Protein AF-A0A8S2MDC9-F1 (afdb_monomer_lite)

Foldseek 3Di:
DPPPDDPPDDLLVVLVVLLVVLVVVLVVLVVCVVVCCLPPPLVVVVVVCPPLPPPPPPLDPVVLVVLLVVLLVLLVVQLVSLVVVVVVVVVVDDPPVSVVLSVVSNVLSVVSVVLSVVLVVQLVVLVVVCSVPVPPVVSVVSNVVSSVVVSVVSSVSSVVSSVSSVVSSVVVVD

Radius of gyration: 19.75 Å; chains: 1; bounding box: 41×29×60 Å

Secondary structure (DSSP, 8-state):
---SS-TTS-HHHHHHHHHHHHHHHHHHHHHHHHTTHHHHHHHHHHHH---TTSTTSSSS-HHHHHHHHHHHHHHHHHHHHHHHHHHHHHHH---HHHHHHHHHHHHHHHHHHHHHHHHHHHHHHHHHHHHH-TT-HHHHHHHHHHHHHHHHHHHHHHHHHHHHHHHHHHHHH-

InterPro domains:
  IPR003186 Proteasome activator PA28, C-terminal domain [PF02252] (104-173)
  IPR036252 Proteasome activator superfamily [SSF47216] (32-173)

Structure (mmCIF, N/CA/C/O backbone):
data_AF-A0A8S2MDC9-F1
#
_entry.id   AF-A0A8S2MDC9-F1
#
loop_
_atom_site.group_PDB
_atom_site.id
_atom_site.type_symbol
_atom_site.label_atom_id
_atom_site.label_alt_id
_atom_site.label_comp_id
_atom_site.label_asym_id
_atom_site.label_entity_id
_atom_site.label_seq_id
_atom_site.pdbx_PDB_ins_code
_atom_site.Cartn_x
_atom_site.Cartn_y
_atom_site.Cartn_z
_atom_site.occupancy
_atom_site.B_iso_or_equiv
_atom_site.auth_seq_id
_atom_site.auth_comp_id
_atom_site.auth_asym_id
_atom_site.auth_atom_id
_atom_site.pdbx_PDB_model_num
ATOM 1 N N . MET A 1 1 ? -2.612 17.212 1.692 1.00 35.66 1 MET A N 1
ATOM 2 C CA . MET A 1 1 ? -3.305 16.072 2.322 1.00 35.66 1 MET A CA 1
ATOM 3 C C . MET A 1 1 ? -4.603 16.576 2.921 1.00 35.66 1 MET A C 1
ATOM 5 O O . MET A 1 1 ? -4.571 17.255 3.937 1.00 35.66 1 MET A O 1
ATOM 9 N N . THR A 1 2 ? -5.731 16.335 2.261 1.00 35.16 2 THR A N 1
ATOM 10 C CA . THR A 1 2 ? -7.049 16.486 2.884 1.00 35.16 2 THR A CA 1
ATOM 11 C C . THR A 1 2 ? -7.194 15.375 3.919 1.00 35.16 2 THR A C 1
ATOM 13 O O . THR A 1 2 ? -7.079 14.197 3.588 1.00 35.16 2 THR A O 1
ATOM 16 N N . THR A 1 3 ? -7.377 15.735 5.186 1.00 40.34 3 THR A N 1
ATOM 17 C CA . THR A 1 3 ? -7.739 14.792 6.247 1.00 40.34 3 THR A CA 1
ATOM 18 C C . THR A 1 3 ? -9.082 14.168 5.889 1.00 40.34 3 THR A C 1
ATOM 20 O O . THR A 1 3 ? -10.119 14.812 6.008 1.00 40.34 3 THR A O 1
ATOM 23 N N . LEU A 1 4 ? -9.041 12.927 5.395 1.00 53.31 4 LEU A N 1
ATOM 24 C CA . LEU A 1 4 ? -10.201 12.148 4.943 1.00 53.31 4 LEU A CA 1
ATOM 25 C C . LEU A 1 4 ? -11.156 11.758 6.081 1.00 53.31 4 LEU A C 1
ATOM 27 O O . LEU A 1 4 ? -12.231 11.231 5.819 1.00 53.31 4 LEU A O 1
ATOM 31 N N . VAL A 1 5 ? -10.783 12.026 7.333 1.00 53.59 5 VAL A N 1
ATOM 32 C CA . VAL A 1 5 ? -11.599 11.725 8.504 1.00 53.59 5 VAL A CA 1
ATOM 33 C C . VAL A 1 5 ? -11.613 12.929 9.443 1.00 53.59 5 VAL A C 1
ATOM 35 O O . VAL A 1 5 ? -10.558 13.470 9.781 1.00 53.59 5 VAL A O 1
ATOM 38 N N . GLU A 1 6 ? -12.808 13.368 9.840 1.00 58.16 6 GLU A N 1
ATOM 39 C CA . GLU A 1 6 ? -12.980 14.474 10.781 1.00 58.16 6 GLU A CA 1
ATOM 40 C C . GLU A 1 6 ? -12.396 14.118 12.160 1.00 58.16 6 GLU A C 1
ATOM 42 O O . GLU A 1 6 ? -12.620 13.006 12.644 1.00 58.16 6 GLU A O 1
ATOM 47 N N . PRO A 1 7 ? -11.710 15.050 12.845 1.00 51.25 7 PRO A N 1
ATOM 48 C CA . PRO A 1 7 ? -11.003 14.776 14.101 1.00 51.25 7 PRO A CA 1
ATOM 49 C C . PRO A 1 7 ? -11.902 14.321 15.266 1.00 51.25 7 PRO A C 1
ATOM 51 O O . PRO A 1 7 ? -11.386 13.813 16.256 1.00 51.25 7 PRO A O 1
ATOM 54 N N . ASN A 1 8 ? -13.227 14.463 15.148 1.00 60.53 8 ASN A N 1
ATOM 55 C CA . ASN A 1 8 ? -14.198 14.119 16.193 1.00 60.53 8 ASN A CA 1
ATOM 56 C C . ASN A 1 8 ? -14.962 12.809 15.930 1.00 60.53 8 ASN A C 1
ATOM 58 O O . ASN A 1 8 ? -15.874 12.479 16.686 1.00 60.53 8 ASN A O 1
ATOM 62 N N . THR A 1 9 ? -14.632 12.072 14.867 1.00 73.00 9 THR A N 1
ATOM 63 C CA . THR A 1 9 ? -15.270 10.773 14.597 1.00 73.00 9 THR A CA 1
ATOM 64 C C . THR A 1 9 ? -14.836 9.728 15.615 1.00 73.00 9 THR A C 1
ATOM 66 O O . THR A 1 9 ? -13.674 9.672 16.030 1.00 73.00 9 THR A O 1
ATOM 69 N N . SER A 1 10 ? -15.774 8.873 16.021 1.00 81.12 10 SER A N 1
ATOM 70 C CA . SER A 1 10 ? -15.458 7.770 16.924 1.00 81.12 10 SER A CA 1
ATOM 71 C C . SER A 1 10 ? -14.468 6.796 16.270 1.00 81.12 10 SER A C 1
ATOM 73 O O . SER A 1 10 ? -14.413 6.650 15.047 1.00 81.12 10 SER A O 1
ATOM 75 N N . MET A 1 11 ? -13.682 6.082 17.081 1.00 78.56 11 MET A N 1
ATOM 76 C CA . MET A 1 11 ? -12.692 5.123 16.568 1.00 78.56 11 MET A CA 1
ATOM 77 C C . MET A 1 11 ? -13.337 4.011 15.725 1.00 78.56 11 MET A C 1
ATOM 79 O O . MET A 1 11 ? -12.779 3.607 14.706 1.00 78.56 11 MET A O 1
ATOM 83 N N . GLY A 1 12 ? -14.544 3.574 16.106 1.00 74.06 12 GLY A N 1
ATOM 84 C CA . GLY A 1 12 ? -15.339 2.617 15.335 1.00 74.06 12 GLY A CA 1
ATOM 85 C C . GLY A 1 12 ? -15.759 3.160 13.965 1.00 74.06 12 GLY A C 1
ATOM 86 O O . GLY A 1 12 ? -15.627 2.456 12.964 1.00 74.06 12 GLY A O 1
ATOM 87 N N . GLU A 1 13 ? -16.184 4.425 13.884 1.00 76.88 13 GLU A N 1
ATOM 88 C CA . GLU A 1 13 ? -16.508 5.085 12.609 1.00 76.88 13 GLU A CA 1
ATOM 89 C C . GLU A 1 13 ? -15.267 5.269 11.727 1.00 76.88 13 GLU A C 1
ATOM 91 O O . GLU A 1 13 ? -15.334 4.983 10.530 1.00 76.88 13 GLU A O 1
ATOM 96 N N . ARG A 1 14 ? -14.120 5.655 12.313 1.00 73.06 14 ARG A N 1
ATOM 97 C CA . ARG A 1 14 ? -12.819 5.714 11.615 1.00 73.06 14 ARG A CA 1
ATOM 98 C C . ARG A 1 14 ? -12.466 4.370 10.986 1.00 73.06 14 ARG A C 1
ATOM 100 O O . ARG A 1 14 ? -12.142 4.312 9.801 1.00 73.06 14 ARG A O 1
ATOM 107 N N . ILE A 1 15 ? -12.559 3.287 11.757 1.00 74.81 15 ILE A N 1
ATOM 108 C CA . ILE A 1 15 ? -12.249 1.932 11.284 1.00 74.81 15 ILE A CA 1
ATOM 109 C C . ILE A 1 15 ? -13.205 1.506 10.165 1.00 74.81 15 ILE A C 1
ATOM 111 O O . ILE A 1 15 ? -12.754 0.996 9.139 1.00 74.81 15 ILE A O 1
ATOM 115 N N . ASN A 1 16 ? -14.510 1.748 10.320 1.00 72.62 16 ASN A N 1
ATOM 116 C CA . ASN A 1 16 ? -15.504 1.399 9.306 1.00 72.62 16 ASN A CA 1
ATOM 117 C C . ASN A 1 16 ? -15.277 2.169 7.992 1.00 72.62 16 ASN A C 1
ATOM 119 O O . ASN A 1 16 ? -15.285 1.579 6.911 1.00 72.62 16 ASN A O 1
ATOM 123 N N . TYR A 1 17 ? -15.014 3.474 8.075 1.00 80.12 17 TYR A N 1
ATOM 124 C CA . TYR A 1 17 ? -14.707 4.301 6.909 1.00 80.12 17 TYR A CA 1
ATOM 125 C C . TYR A 1 17 ? -13.456 3.807 6.166 1.00 80.12 17 TYR A C 1
ATOM 127 O O . TYR A 1 17 ? -13.507 3.558 4.959 1.00 80.12 17 TYR A O 1
ATOM 135 N N . LEU A 1 18 ? -12.347 3.606 6.887 1.00 73.31 18 LEU A N 1
ATOM 136 C CA . LEU A 1 18 ? -11.078 3.162 6.301 1.00 73.31 18 LEU A CA 1
ATOM 137 C C . LEU A 1 18 ? -11.199 1.763 5.680 1.00 73.31 18 LEU A C 1
ATOM 139 O O . LEU A 1 18 ? -10.700 1.535 4.578 1.00 73.31 18 LEU A O 1
ATOM 143 N N . SER A 1 19 ? -11.925 0.855 6.340 1.00 76.25 19 SER A N 1
ATOM 144 C CA . SER A 1 19 ? -12.225 -0.483 5.822 1.00 76.25 19 SER A CA 1
ATOM 145 C C . SER A 1 19 ? -13.016 -0.429 4.509 1.00 76.25 19 SER A C 1
ATOM 147 O O . SER A 1 19 ? -12.643 -1.084 3.533 1.00 76.25 19 SER A O 1
ATOM 149 N N . ASN A 1 20 ? -14.062 0.403 4.432 1.00 69.56 20 ASN A N 1
ATOM 150 C CA . ASN A 1 20 ? -14.861 0.563 3.214 1.00 69.56 20 ASN A CA 1
ATOM 151 C C . ASN A 1 20 ? -14.055 1.181 2.065 1.00 69.56 20 ASN A C 1
ATOM 153 O O . ASN A 1 20 ? -14.175 0.736 0.923 1.00 69.56 20 ASN A O 1
ATOM 157 N N . HIS A 1 21 ? -13.183 2.149 2.350 1.00 77.38 21 HIS A N 1
ATOM 158 C CA . HIS A 1 21 ? -12.323 2.728 1.318 1.00 77.38 21 HIS A CA 1
ATOM 159 C C . HIS A 1 21 ? -11.293 1.715 0.785 1.00 77.38 21 HIS A C 1
ATOM 161 O O . HIS A 1 21 ? -11.072 1.640 -0.424 1.00 77.38 21 HIS A O 1
ATOM 167 N N . LEU A 1 22 ? -10.726 0.860 1.645 1.00 68.69 22 LEU A N 1
ATOM 168 C CA . LEU A 1 22 ? -9.839 -0.231 1.216 1.00 68.69 22 LEU A CA 1
ATOM 169 C C . LEU A 1 22 ? -10.540 -1.243 0.300 1.00 68.69 22 LEU A C 1
ATOM 171 O O . LEU A 1 22 ? -9.914 -1.771 -0.620 1.00 68.69 22 LEU A O 1
ATOM 175 N N . ILE A 1 23 ? -11.832 -1.508 0.520 1.00 67.19 23 ILE A N 1
ATOM 176 C CA . ILE A 1 23 ? -12.630 -2.366 -0.368 1.00 67.19 23 ILE A CA 1
ATOM 177 C C . ILE A 1 23 ? -12.720 -1.748 -1.763 1.00 67.19 23 ILE A C 1
ATOM 179 O O . ILE A 1 23 ? -12.432 -2.430 -2.747 1.00 67.19 23 ILE A O 1
ATOM 183 N N . VAL A 1 24 ? -13.082 -0.465 -1.847 1.00 68.38 24 VAL A N 1
ATOM 184 C CA . VAL A 1 24 ? -13.207 0.256 -3.123 1.00 68.38 24 VAL A CA 1
ATOM 185 C C . VAL A 1 24 ? -11.867 0.291 -3.860 1.00 68.38 24 VAL A C 1
ATOM 187 O O . VAL A 1 24 ? -11.796 -0.082 -5.029 1.00 68.38 24 VAL A O 1
ATOM 190 N N . LEU A 1 25 ? -10.785 0.645 -3.164 1.00 64.75 25 LEU A N 1
ATOM 191 C CA . LEU A 1 25 ? -9.441 0.684 -3.739 1.00 64.75 25 LEU A CA 1
ATOM 192 C C . LEU A 1 25 ? -8.988 -0.693 -4.253 1.00 64.75 25 LEU A C 1
ATOM 194 O O . LEU A 1 25 ? -8.475 -0.807 -5.364 1.00 64.75 25 LEU A O 1
ATOM 198 N N . SER A 1 26 ? -9.218 -1.759 -3.478 1.00 65.50 26 SER A N 1
ATOM 199 C CA . SER A 1 26 ? -8.867 -3.123 -3.888 1.00 65.50 26 SER A CA 1
ATOM 200 C C . SER A 1 26 ? -9.663 -3.598 -5.107 1.00 65.50 26 SER A C 1
ATOM 202 O O . SER A 1 26 ? -9.137 -4.398 -5.883 1.00 65.50 26 SER A O 1
ATOM 204 N N . LEU A 1 27 ? -10.915 -3.158 -5.266 1.00 63.81 27 LEU A N 1
ATOM 205 C CA . LEU A 1 27 ? -11.727 -3.468 -6.443 1.00 63.81 27 LEU A CA 1
ATOM 206 C C . LEU A 1 27 ? -11.207 -2.725 -7.679 1.00 63.81 27 LEU A C 1
ATOM 208 O O . LEU A 1 27 ? -11.063 -3.348 -8.728 1.00 63.81 27 LEU A O 1
ATOM 212 N N . ASN A 1 28 ? -10.841 -1.448 -7.544 1.00 61.31 28 ASN A N 1
ATOM 213 C CA . ASN A 1 28 ? -10.273 -0.658 -8.642 1.00 61.31 28 ASN A CA 1
ATOM 214 C C . ASN A 1 28 ? -8.956 -1.263 -9.159 1.00 61.31 28 ASN A C 1
ATOM 216 O O . ASN A 1 28 ? -8.816 -1.500 -10.355 1.00 61.31 28 ASN A O 1
ATOM 220 N N . ILE A 1 29 ? -8.044 -1.639 -8.256 1.00 65.19 29 ILE A N 1
ATOM 221 C CA . ILE A 1 29 ? -6.779 -2.314 -8.606 1.00 65.19 29 ILE A CA 1
ATOM 222 C C . ILE A 1 29 ? -7.028 -3.657 -9.306 1.00 65.19 29 ILE A C 1
ATOM 224 O O . ILE A 1 29 ? -6.295 -4.043 -10.215 1.00 65.19 29 ILE A O 1
ATOM 228 N N . HIS A 1 30 ? -8.054 -4.401 -8.881 1.00 66.00 30 HIS A N 1
ATOM 229 C CA . HIS A 1 30 ? -8.403 -5.673 -9.511 1.00 66.00 30 HIS A CA 1
ATOM 230 C C . HIS A 1 30 ? -8.896 -5.491 -10.952 1.00 66.00 30 HIS A C 1
ATOM 232 O O . HIS A 1 30 ? -8.508 -6.267 -11.826 1.00 66.00 30 HIS A O 1
ATOM 238 N N . VAL A 1 31 ? -9.723 -4.471 -11.197 1.00 62.59 31 VAL A N 1
ATOM 239 C CA . VAL A 1 31 ? -10.202 -4.124 -12.541 1.00 62.59 31 VAL A CA 1
ATOM 240 C C . VAL A 1 31 ? -9.029 -3.735 -13.441 1.00 62.59 31 VAL A C 1
ATOM 242 O O . VAL A 1 31 ? -8.887 -4.286 -14.528 1.00 62.59 31 VAL A O 1
ATOM 245 N N . GLU A 1 32 ? -8.137 -2.865 -12.972 1.00 62.56 32 GLU A N 1
ATOM 246 C CA . GLU A 1 32 ? -6.991 -2.413 -13.768 1.00 62.56 32 GLU A CA 1
ATOM 247 C C . GLU A 1 32 ? -5.981 -3.526 -14.098 1.00 62.56 32 GLU A C 1
ATOM 249 O O . GLU A 1 32 ? -5.398 -3.521 -15.185 1.00 62.56 32 GLU A O 1
ATOM 254 N N . LEU A 1 33 ? -5.810 -4.509 -13.204 1.00 59.28 33 LEU A N 1
ATOM 255 C CA . LEU A 1 33 ? -5.021 -5.718 -13.470 1.00 59.28 33 LEU A CA 1
ATOM 256 C C . LEU A 1 33 ? -5.628 -6.580 -14.576 1.00 59.28 33 LEU A C 1
ATOM 258 O O . LEU A 1 33 ? -4.914 -7.015 -15.479 1.00 59.28 33 LEU A O 1
ATOM 262 N N . ASN A 1 34 ? -6.931 -6.855 -14.487 1.00 58.09 34 ASN A N 1
ATOM 263 C CA . ASN A 1 34 ? -7.625 -7.718 -15.445 1.00 58.09 34 ASN A CA 1
ATOM 264 C C . ASN A 1 34 ? -7.713 -7.077 -16.837 1.00 58.09 34 ASN A C 1
ATOM 266 O O . ASN A 1 34 ? -7.676 -7.789 -17.837 1.00 58.09 34 ASN A O 1
ATOM 270 N N . ASP A 1 35 ? -7.782 -5.747 -16.906 1.00 58.44 35 ASP A N 1
ATOM 271 C CA . ASP A 1 35 ? -7.831 -4.994 -18.160 1.00 58.44 35 ASP A CA 1
ATOM 272 C C . ASP A 1 35 ? -6.474 -4.937 -18.897 1.00 58.44 35 ASP A C 1
ATOM 274 O O . ASP A 1 35 ? -6.405 -4.432 -20.018 1.00 58.44 35 ASP A O 1
ATOM 278 N N . GLY A 1 36 ? -5.372 -5.405 -18.294 1.00 49.66 36 GLY A N 1
ATOM 279 C CA . GLY A 1 36 ? -4.049 -5.460 -18.935 1.00 49.66 36 GLY A CA 1
ATOM 280 C C . GLY A 1 36 ? -3.434 -4.097 -19.301 1.00 49.66 36 GLY A C 1
ATOM 281 O O . GLY A 1 36 ? -2.363 -4.050 -19.912 1.00 49.66 36 GLY A O 1
ATOM 282 N N . ARG A 1 37 ? -4.062 -2.979 -18.903 1.00 50.47 37 ARG A N 1
ATOM 283 C CA . ARG A 1 37 ? -3.632 -1.600 -19.222 1.00 50.47 37 ARG A CA 1
ATOM 284 C C . ARG A 1 37 ? -2.240 -1.251 -18.678 1.00 50.47 37 ARG A C 1
ATOM 286 O O . ARG A 1 37 ? -1.610 -0.322 -19.180 1.00 50.47 37 ARG A O 1
ATOM 293 N N . PHE A 1 38 ? -1.733 -2.030 -17.721 1.00 51.28 38 PHE A N 1
ATOM 294 C CA . PHE A 1 38 ? -0.398 -1.883 -17.133 1.00 51.28 38 PHE A CA 1
ATOM 295 C C . PHE A 1 38 ? 0.761 -2.274 -18.057 1.00 51.28 38 PHE A C 1
ATOM 297 O O . PHE A 1 38 ? 1.836 -1.688 -17.968 1.00 51.28 38 PHE A O 1
ATOM 304 N N . SER A 1 39 ? 0.566 -3.258 -18.940 1.00 46.59 39 SER A N 1
ATOM 305 C CA . SER A 1 39 ? 1.678 -3.905 -19.655 1.00 46.59 39 SER A CA 1
ATOM 306 C C . SER A 1 39 ? 2.104 -3.162 -20.927 1.00 46.59 39 SER A C 1
ATOM 308 O O . SER A 1 39 ? 3.291 -3.110 -21.244 1.00 46.59 39 SER A O 1
ATOM 310 N N . LEU A 1 40 ? 1.160 -2.564 -21.659 1.00 36.34 40 LEU A N 1
ATOM 311 C CA . LEU A 1 40 ? 1.413 -2.077 -23.022 1.00 36.34 40 LEU A CA 1
ATOM 312 C C . LEU A 1 40 ? 1.492 -0.555 -23.146 1.00 36.34 40 LEU A C 1
ATOM 314 O O . LEU A 1 40 ? 2.152 -0.062 -24.059 1.00 36.34 40 LEU A O 1
ATOM 318 N N . THR A 1 41 ? 0.855 0.197 -22.251 1.00 41.25 41 THR A N 1
ATOM 319 C CA . THR A 1 41 ? 0.815 1.666 -22.338 1.00 41.25 41 THR A CA 1
ATOM 320 C C . THR A 1 41 ? 2.157 2.272 -21.912 1.00 41.25 41 THR A 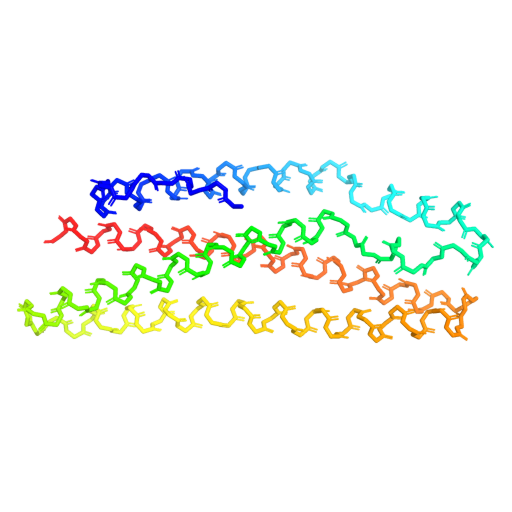C 1
ATOM 322 O O . THR A 1 41 ? 2.751 3.017 -22.684 1.00 41.25 41 THR A O 1
ATOM 325 N N . ASN A 1 42 ? 2.726 1.814 -20.787 1.00 45.00 42 ASN A N 1
ATOM 326 C CA . ASN A 1 42 ? 4.042 2.256 -20.303 1.00 45.00 42 ASN A CA 1
ATOM 327 C C . ASN A 1 42 ? 5.194 1.843 -21.233 1.00 45.00 42 ASN A C 1
ATOM 329 O O . ASN A 1 42 ? 6.067 2.649 -21.532 1.00 45.00 42 ASN A O 1
ATOM 333 N N . LEU A 1 43 ? 5.192 0.616 -21.761 1.00 36.84 43 LEU A N 1
ATOM 334 C CA . LEU A 1 43 ? 6.245 0.157 -22.679 1.00 36.84 43 LEU A CA 1
ATOM 335 C C . LEU A 1 43 ? 6.212 0.895 -24.027 1.00 36.84 43 LEU A C 1
ATOM 337 O O . LEU A 1 43 ? 7.266 1.157 -24.603 1.00 36.84 43 LEU A O 1
ATOM 341 N N . ASN A 1 44 ? 5.024 1.262 -24.523 1.00 37.59 44 ASN A N 1
ATOM 342 C CA . ASN A 1 44 ? 4.881 2.015 -25.771 1.00 37.59 44 ASN A CA 1
ATOM 343 C C . ASN A 1 44 ? 5.131 3.519 -25.607 1.00 37.59 44 ASN A C 1
ATOM 345 O O . ASN A 1 44 ? 5.627 4.139 -26.544 1.00 37.59 44 ASN A O 1
ATOM 349 N N . GLU A 1 45 ? 4.812 4.116 -24.458 1.00 45.12 45 GLU A N 1
ATOM 350 C CA . GLU A 1 45 ? 5.155 5.515 -24.172 1.00 45.12 45 GLU A CA 1
ATOM 351 C C . GLU A 1 45 ? 6.652 5.675 -23.922 1.00 45.12 45 GLU A C 1
ATOM 353 O O . GLU A 1 45 ? 7.283 6.536 -24.531 1.00 45.12 45 GLU A O 1
ATOM 358 N N . ILE A 1 46 ? 7.265 4.766 -23.161 1.00 42.53 46 ILE A N 1
ATOM 359 C CA . ILE A 1 46 ? 8.711 4.792 -22.943 1.00 42.53 46 ILE A CA 1
ATOM 360 C C . ILE A 1 46 ? 9.486 4.492 -24.245 1.00 42.53 46 ILE A C 1
ATOM 362 O O . ILE A 1 46 ? 10.488 5.148 -24.524 1.00 42.53 46 ILE A O 1
ATOM 366 N N . ARG A 1 47 ? 8.990 3.597 -25.119 1.00 41.09 47 ARG A N 1
ATOM 367 C CA . ARG A 1 47 ? 9.572 3.379 -26.464 1.00 41.09 47 ARG A CA 1
ATOM 368 C C . ARG A 1 47 ? 9.437 4.575 -27.413 1.00 41.09 47 ARG A C 1
ATOM 370 O O . ARG A 1 47 ? 10.223 4.668 -28.352 1.00 41.09 47 ARG A O 1
ATOM 377 N N . LYS A 1 48 ? 8.466 5.474 -27.211 1.00 45.59 48 LYS A N 1
ATOM 378 C CA . LYS A 1 48 ? 8.287 6.681 -28.045 1.00 45.59 48 LYS A CA 1
ATOM 379 C C . LYS A 1 48 ? 9.277 7.800 -27.707 1.00 45.59 48 LYS A C 1
ATOM 381 O O . LYS A 1 48 ? 9.471 8.688 -28.532 1.00 45.59 48 LYS A O 1
ATOM 386 N N . HIS A 1 49 ? 9.915 7.760 -26.537 1.00 46.22 49 HIS A N 1
ATOM 387 C CA . HIS A 1 49 ? 10.837 8.794 -26.062 1.00 46.22 49 HIS A CA 1
ATOM 388 C C . HIS A 1 49 ? 12.312 8.413 -26.277 1.00 46.22 49 HIS A C 1
ATOM 390 O O . HIS A 1 49 ? 13.115 8.424 -25.349 1.00 46.22 49 HIS A O 1
ATOM 396 N N . SER A 1 50 ? 12.686 8.119 -27.527 1.00 41.47 50 SER A N 1
ATOM 397 C CA . SER A 1 50 ? 14.078 7.882 -27.950 1.00 41.47 50 SER A CA 1
ATOM 398 C C . SER A 1 50 ? 15.000 9.113 -27.854 1.00 41.47 50 SER A C 1
ATOM 400 O O . SER A 1 50 ? 16.188 8.997 -28.146 1.00 41.47 50 SER A O 1
ATOM 402 N N . ASP A 1 51 ? 14.493 10.272 -27.422 1.00 40.56 51 ASP A N 1
ATOM 403 C CA . ASP A 1 51 ? 15.299 11.454 -27.106 1.00 40.56 51 ASP A CA 1
ATOM 404 C C . ASP A 1 51 ? 15.660 11.476 -25.613 1.00 40.56 51 ASP A C 1
ATOM 406 O O . ASP A 1 51 ? 14.928 11.964 -24.752 1.00 40.56 51 ASP A O 1
ATOM 410 N N . LEU A 1 52 ? 16.846 10.941 -25.321 1.00 44.50 52 LEU A N 1
ATOM 411 C CA . LEU A 1 52 ? 17.467 10.773 -23.999 1.00 44.50 52 LEU A CA 1
ATOM 412 C C . LEU A 1 52 ? 17.729 12.076 -23.202 1.00 44.50 52 LEU A C 1
ATOM 414 O O . LEU A 1 52 ? 18.308 12.011 -22.121 1.00 44.50 52 LEU A O 1
ATOM 418 N N . SER A 1 53 ? 17.330 13.259 -23.682 1.00 41.09 53 SER A N 1
ATOM 419 C CA . SER A 1 53 ? 17.702 14.553 -23.077 1.00 41.09 53 SER A CA 1
ATOM 420 C C . SER A 1 53 ? 16.650 15.193 -22.157 1.00 41.09 53 SER A C 1
ATOM 422 O O . SER A 1 53 ? 16.964 16.177 -21.490 1.00 41.09 53 SER A O 1
ATOM 424 N N . LEU A 1 54 ? 15.433 14.643 -22.053 1.00 42.34 54 LEU A N 1
ATOM 425 C CA . LEU A 1 54 ? 14.331 15.206 -21.240 1.00 42.34 54 LEU A CA 1
ATOM 426 C C . LEU A 1 54 ? 13.930 14.343 -20.026 1.00 42.34 54 LEU A C 1
ATOM 428 O O . LEU A 1 54 ? 12.908 14.584 -19.388 1.00 42.34 54 LEU A O 1
ATOM 432 N N . VAL A 1 55 ? 14.731 13.332 -19.688 1.00 43.34 55 VAL A N 1
ATOM 433 C CA . VAL A 1 55 ? 14.281 12.169 -18.910 1.00 43.34 55 VAL A CA 1
ATOM 434 C C . VAL A 1 55 ? 14.800 12.189 -17.464 1.00 43.34 55 VAL A C 1
ATOM 436 O O . VAL A 1 55 ? 15.491 11.281 -17.020 1.00 43.34 55 VAL A O 1
ATOM 439 N N . SER A 1 56 ? 14.519 13.254 -16.708 1.00 42.16 56 SER A N 1
ATOM 440 C CA . SER A 1 56 ? 14.806 13.285 -15.258 1.00 42.16 56 SER A CA 1
ATOM 441 C C . SER A 1 56 ? 13.552 13.179 -14.385 1.00 42.16 56 SER A C 1
ATOM 443 O O . SER A 1 56 ? 13.645 12.705 -13.256 1.00 42.16 56 SER A O 1
ATOM 445 N N . SER A 1 57 ? 12.375 13.537 -14.910 1.00 42.78 57 SER A N 1
ATOM 446 C CA . SER A 1 57 ? 11.080 13.458 -14.212 1.00 42.78 57 SER A CA 1
ATOM 447 C C . SER A 1 57 ? 10.140 12.356 -14.724 1.00 42.78 57 SER A C 1
ATOM 449 O O . SER A 1 57 ? 9.133 12.083 -14.083 1.00 42.78 57 SER A O 1
ATOM 451 N N . SER A 1 58 ? 10.451 11.702 -15.848 1.00 48.28 58 SER A N 1
ATOM 452 C CA . SER A 1 58 ? 9.546 10.784 -16.567 1.00 48.28 58 SER A CA 1
ATOM 453 C C . SER A 1 58 ? 9.837 9.291 -16.380 1.00 48.28 58 SER A C 1
ATOM 455 O O . SER A 1 58 ? 9.213 8.458 -17.031 1.00 48.28 58 SER A O 1
ATOM 457 N N . PHE A 1 59 ? 10.762 8.923 -15.488 1.00 54.97 59 PHE A N 1
ATOM 458 C CA . PHE A 1 59 ? 11.040 7.511 -15.198 1.00 54.97 59 PHE A CA 1
ATOM 459 C C . PHE A 1 59 ? 10.263 6.953 -14.011 1.00 54.97 59 PHE A C 1
ATOM 461 O O . PHE A 1 59 ? 10.377 5.757 -13.742 1.00 54.97 59 PHE A O 1
ATOM 468 N N . SER A 1 60 ? 9.504 7.768 -13.278 1.00 59.38 60 SER A N 1
ATOM 469 C CA . SER A 1 60 ? 8.635 7.269 -12.213 1.00 59.38 60 SER A CA 1
ATOM 470 C C . SER A 1 60 ? 7.335 6.743 -12.827 1.00 59.38 60 SER A C 1
ATOM 472 O O . SER A 1 60 ? 6.773 7.333 -13.750 1.00 59.38 60 SER A O 1
ATOM 474 N N . ASN A 1 61 ? 6.894 5.572 -12.375 1.00 69.00 61 ASN A N 1
ATOM 475 C CA . ASN A 1 61 ? 5.608 5.035 -12.788 1.00 69.00 61 ASN A CA 1
ATOM 476 C C . ASN A 1 61 ? 4.559 5.710 -11.901 1.00 69.00 61 ASN A C 1
ATOM 478 O O . ASN A 1 61 ? 4.311 5.237 -10.796 1.00 69.00 61 ASN A O 1
ATOM 482 N N . LEU A 1 62 ? 4.010 6.838 -12.375 1.00 67.00 62 LEU A N 1
ATOM 483 C CA . LEU A 1 62 ? 3.113 7.719 -11.609 1.00 67.00 62 LEU A CA 1
ATOM 484 C C . LEU A 1 62 ? 2.005 6.950 -10.893 1.00 67.00 62 LEU A C 1
ATOM 486 O O . LEU A 1 62 ? 1.704 7.223 -9.737 1.00 67.00 62 LEU A O 1
ATOM 490 N N . PHE A 1 63 ? 1.453 5.934 -11.551 1.00 66.62 63 PHE A N 1
ATOM 491 C CA . PHE A 1 63 ? 0.451 5.089 -10.932 1.00 66.62 63 PHE A CA 1
ATOM 492 C C . PHE A 1 63 ? 1.003 4.292 -9.746 1.00 66.62 63 PHE A C 1
ATOM 494 O O . PHE A 1 63 ? 0.367 4.213 -8.698 1.00 66.62 63 PHE A O 1
ATOM 501 N N . ILE A 1 64 ? 2.167 3.653 -9.902 1.00 76.50 64 ILE A N 1
ATOM 502 C CA . ILE A 1 64 ? 2.769 2.893 -8.804 1.00 76.50 64 ILE A CA 1
ATOM 503 C C . ILE A 1 64 ? 3.106 3.835 -7.651 1.00 76.50 64 ILE A C 1
ATOM 505 O O . ILE A 1 64 ? 2.883 3.470 -6.503 1.00 76.50 64 ILE A O 1
ATOM 509 N N . ASP A 1 65 ? 3.567 5.050 -7.936 1.00 72.44 65 ASP A N 1
ATOM 510 C CA . ASP A 1 65 ? 3.838 6.052 -6.905 1.00 72.44 65 ASP A CA 1
ATOM 511 C C . ASP A 1 65 ? 2.555 6.471 -6.160 1.00 72.44 65 ASP A C 1
ATOM 513 O O . ASP A 1 65 ? 2.560 6.575 -4.930 1.00 72.44 65 ASP A O 1
ATOM 517 N N . GLU A 1 66 ? 1.432 6.646 -6.865 1.00 72.12 66 GLU A N 1
ATOM 518 C CA . GLU A 1 66 ? 0.116 6.901 -6.259 1.00 72.12 66 GLU A CA 1
ATOM 519 C C . GLU A 1 66 ? -0.373 5.710 -5.419 1.00 72.12 66 GLU A C 1
ATOM 521 O O . GLU A 1 66 ? -0.826 5.887 -4.283 1.00 72.12 66 GLU A O 1
ATOM 526 N N . LEU A 1 67 ? -0.235 4.488 -5.940 1.00 76.31 67 LEU A N 1
ATOM 527 C CA . LEU A 1 67 ? -0.599 3.257 -5.241 1.00 76.31 67 LEU A CA 1
ATOM 528 C C . LEU A 1 67 ? 0.220 3.085 -3.959 1.00 76.31 67 LEU A C 1
ATOM 530 O O . LEU A 1 67 ? -0.337 2.790 -2.901 1.00 76.31 67 LEU A O 1
ATOM 534 N N . LEU A 1 68 ? 1.531 3.293 -4.047 1.00 80.88 68 LEU A N 1
ATOM 535 C CA . LEU A 1 68 ? 2.453 3.242 -2.921 1.00 80.88 68 LEU A CA 1
ATOM 53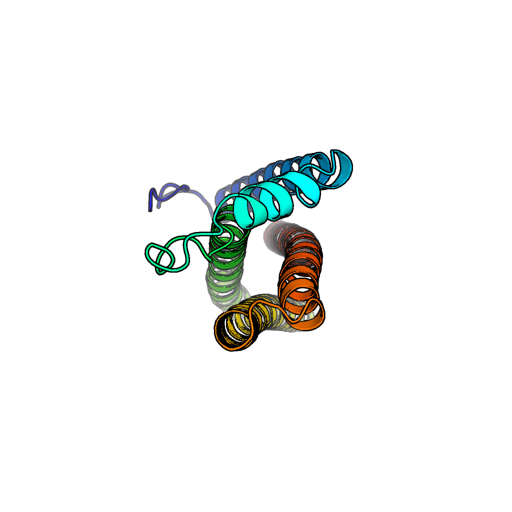6 C C . LEU A 1 68 ? 2.087 4.295 -1.878 1.00 80.88 68 LEU A C 1
ATOM 538 O O . LEU A 1 68 ? 1.877 3.938 -0.723 1.00 80.88 68 LEU A O 1
ATOM 542 N N . SER A 1 69 ? 1.884 5.548 -2.285 1.00 75.94 69 SER A N 1
ATOM 543 C CA . SER A 1 69 ? 1.451 6.626 -1.384 1.00 75.94 69 SER A CA 1
ATOM 544 C C . SER A 1 69 ? 0.153 6.274 -0.646 1.00 75.94 69 SER A C 1
ATOM 546 O O . SER A 1 69 ? -0.011 6.569 0.540 1.00 75.94 69 SER A O 1
ATOM 548 N N . CYS A 1 70 ? -0.777 5.601 -1.329 1.00 75.69 70 CYS A N 1
ATOM 549 C CA . CYS A 1 70 ? -2.015 5.133 -0.723 1.00 75.69 70 CYS A CA 1
ATOM 550 C C . CYS A 1 70 ? -1.772 4.006 0.296 1.00 75.69 70 CYS A C 1
ATOM 552 O O . CYS A 1 70 ? -2.281 4.062 1.417 1.00 75.69 70 CYS A O 1
ATOM 554 N N . VAL A 1 71 ? -0.967 2.999 -0.056 1.00 81.75 71 VAL A N 1
ATOM 555 C CA . VAL A 1 71 ? -0.600 1.898 0.851 1.00 81.75 71 VAL A CA 1
ATOM 556 C C . VAL A 1 71 ? 0.135 2.421 2.088 1.00 81.75 71 VAL A C 1
ATOM 558 O O . VAL A 1 71 ? -0.193 2.007 3.200 1.00 81.75 71 VAL A O 1
ATOM 561 N N . GLU A 1 72 ? 1.073 3.352 1.921 1.00 83.69 72 GLU A N 1
ATOM 562 C CA . GLU A 1 72 ? 1.804 4.009 3.010 1.00 83.69 72 GLU A CA 1
ATOM 563 C C . GLU A 1 72 ? 0.855 4.733 3.962 1.00 83.69 72 GLU A C 1
ATOM 565 O O . GLU A 1 72 ? 0.908 4.509 5.175 1.00 83.69 72 GLU A O 1
ATOM 570 N N . TYR A 1 73 ? -0.080 5.520 3.422 1.00 84.31 73 TYR A N 1
ATOM 571 C CA . TYR A 1 73 ? -1.111 6.177 4.221 1.00 84.31 73 TYR A CA 1
ATOM 572 C C . TYR A 1 73 ? -1.881 5.177 5.097 1.00 84.31 73 TYR A C 1
ATOM 574 O O . TYR A 1 73 ? -2.034 5.393 6.302 1.00 84.31 73 TYR A O 1
ATOM 582 N N . TYR A 1 74 ? -2.318 4.048 4.532 1.00 79.81 74 TYR A N 1
ATOM 583 C CA . TYR A 1 74 ? -3.033 3.025 5.296 1.00 79.81 74 TYR A CA 1
ATOM 584 C C . TYR A 1 74 ? -2.167 2.299 6.320 1.00 79.81 74 TYR A C 1
ATOM 586 O O . TYR A 1 74 ? -2.660 1.986 7.403 1.00 79.81 74 TYR A O 1
ATOM 594 N N . CYS A 1 75 ? -0.894 2.050 6.013 1.00 85.62 75 CYS A N 1
ATOM 595 C CA . CYS A 1 75 ? 0.042 1.483 6.979 1.00 85.62 75 CYS A CA 1
ATOM 596 C C . CYS A 1 75 ? 0.181 2.405 8.194 1.00 85.62 75 CYS A C 1
ATOM 598 O O . CYS A 1 75 ? 0.084 1.933 9.325 1.00 85.62 75 CYS A O 1
ATOM 600 N N . HIS A 1 76 ? 0.306 3.716 7.971 1.00 85.69 76 HIS A N 1
ATOM 601 C CA . HIS A 1 76 ? 0.338 4.698 9.053 1.00 85.69 76 HIS A CA 1
ATOM 602 C C . HIS A 1 76 ? -0.966 4.746 9.852 1.00 85.69 76 HIS A C 1
ATOM 604 O O . HIS A 1 76 ? -0.911 4.785 11.078 1.00 85.69 76 HIS A O 1
ATOM 610 N N . GLN A 1 77 ? -2.130 4.688 9.192 1.00 82.94 77 GLN A N 1
ATOM 611 C CA . GLN A 1 77 ? -3.418 4.642 9.895 1.00 82.94 77 GLN A CA 1
ATOM 612 C C . GLN A 1 77 ? -3.562 3.384 10.761 1.00 82.94 77 GLN A C 1
ATOM 614 O O . GLN A 1 77 ? -4.035 3.474 11.891 1.00 82.94 77 GLN A O 1
ATOM 619 N N . VAL A 1 78 ? -3.128 2.220 10.267 1.00 81.88 78 VAL A N 1
ATOM 620 C CA . VAL A 1 78 ? -3.113 0.985 11.062 1.00 81.88 78 VAL A CA 1
ATOM 621 C C . VAL A 1 78 ? -2.190 1.132 12.265 1.00 81.88 78 VAL A C 1
ATOM 623 O O . VAL A 1 78 ? -2.608 0.785 13.363 1.00 81.88 78 VAL A O 1
ATOM 626 N N . THR A 1 79 ? -0.983 1.677 12.107 1.00 84.75 79 THR A N 1
ATOM 627 C CA . THR A 1 79 ? -0.063 1.887 13.237 1.00 84.75 79 THR A CA 1
ATOM 628 C C . THR A 1 79 ? -0.654 2.843 14.280 1.00 84.75 79 THR A C 1
ATOM 630 O O . THR A 1 79 ? -0.719 2.489 15.452 1.00 84.75 79 THR A O 1
ATOM 633 N N . GLU A 1 80 ? -1.188 3.997 13.864 1.00 85.12 80 GLU A N 1
ATOM 634 C CA . GLU A 1 80 ? -1.801 4.990 14.765 1.00 85.12 80 GLU A CA 1
ATOM 635 C C . GLU A 1 80 ? -2.980 4.402 15.564 1.00 85.12 80 GLU A C 1
ATOM 637 O O . GLU A 1 80 ? -3.103 4.602 16.778 1.00 85.12 80 GLU A O 1
ATOM 642 N N . LEU A 1 81 ? -3.851 3.647 14.889 1.00 81.75 81 LEU A N 1
ATOM 643 C CA . LEU A 1 81 ? -4.985 2.982 15.528 1.00 81.75 81 LEU A CA 1
ATOM 644 C C . LEU A 1 81 ? -4.533 1.836 16.430 1.00 81.75 81 LEU A C 1
ATOM 646 O O . LEU A 1 81 ? -5.112 1.647 17.498 1.00 81.75 81 LEU A O 1
ATOM 650 N N . THR A 1 82 ? -3.488 1.106 16.031 1.00 84.31 82 THR A N 1
ATOM 651 C CA . THR A 1 82 ? -2.903 0.035 16.841 1.00 84.31 82 THR A CA 1
ATOM 652 C C . THR A 1 82 ? -2.370 0.593 18.154 1.00 84.31 82 THR A C 1
ATOM 654 O O . THR A 1 82 ? -2.712 0.074 19.213 1.00 84.31 82 THR A O 1
ATOM 657 N N . ASP A 1 83 ? -1.607 1.684 18.102 1.00 83.94 83 ASP A N 1
ATOM 658 C CA . ASP A 1 83 ? -1.050 2.343 19.285 1.00 83.94 83 ASP A CA 1
ATOM 659 C C . ASP A 1 83 ? -2.159 2.871 20.204 1.00 83.94 83 ASP A C 1
ATOM 661 O O . ASP A 1 83 ? -2.128 2.673 21.423 1.00 83.94 83 ASP A O 1
ATOM 665 N N . SER A 1 84 ? -3.193 3.479 19.616 1.00 82.69 84 SER A N 1
ATOM 666 C CA . SER A 1 84 ? -4.353 3.988 20.354 1.00 82.69 84 SER A CA 1
ATOM 667 C C . SER A 1 84 ? -5.119 2.866 21.062 1.00 82.69 84 SER A C 1
ATOM 669 O O . SER A 1 84 ? -5.435 2.968 22.248 1.00 82.69 84 SER A O 1
ATOM 671 N N . LEU A 1 85 ? -5.376 1.759 20.362 1.00 78.81 85 LEU A N 1
ATOM 672 C CA . LEU A 1 85 ? -6.012 0.568 20.925 1.00 78.81 85 LEU A CA 1
ATOM 673 C C . LEU A 1 85 ? -5.136 -0.096 21.987 1.00 78.81 85 LEU A C 1
ATOM 675 O O . LEU A 1 85 ? -5.649 -0.537 23.011 1.00 78.81 85 LEU A O 1
ATOM 679 N N . HIS A 1 86 ? -3.817 -0.129 21.793 1.00 80.75 86 HIS A N 1
ATOM 680 C CA . HIS A 1 86 ? -2.888 -0.681 22.770 1.00 80.75 86 HIS A CA 1
ATOM 681 C C . HIS A 1 86 ? -2.957 0.090 24.100 1.00 80.75 86 HIS A C 1
ATOM 683 O O . HIS A 1 86 ? -2.905 -0.528 25.170 1.00 80.75 86 HIS A O 1
ATOM 689 N N . LEU A 1 87 ? -3.103 1.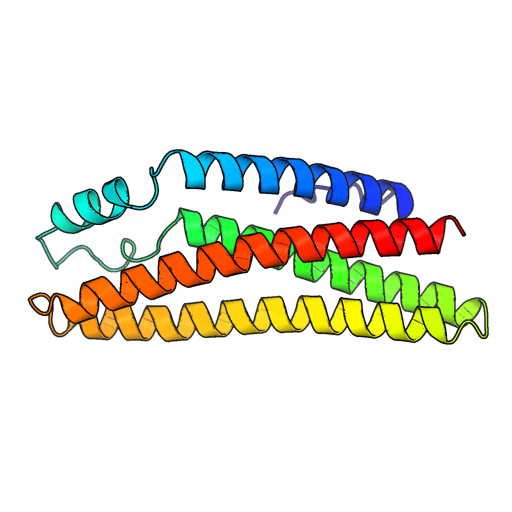418 24.061 1.00 77.50 87 LEU A N 1
ATOM 690 C CA . LEU A 1 87 ? -3.291 2.247 25.258 1.00 77.50 87 LEU A CA 1
ATOM 691 C C . LEU A 1 87 ? -4.613 1.936 25.977 1.00 77.50 87 LEU A C 1
ATOM 693 O O . LEU A 1 87 ? -4.629 1.837 27.205 1.00 77.50 87 LEU A O 1
ATOM 697 N N . VAL A 1 88 ? -5.700 1.730 25.227 1.00 73.31 88 VAL A N 1
ATOM 698 C CA . VAL A 1 88 ? -7.021 1.378 25.779 1.00 73.31 88 VAL A CA 1
ATOM 699 C C . VAL A 1 88 ? -7.026 -0.041 26.359 1.00 73.31 88 VAL A C 1
ATOM 701 O O . VAL A 1 88 ? -7.484 -0.255 27.471 1.00 73.31 88 VAL A O 1
ATOM 704 N N . ILE A 1 89 ? -6.460 -1.025 25.664 1.00 73.25 89 ILE A N 1
ATOM 705 C CA . ILE A 1 89 ? -6.449 -2.422 26.127 1.00 73.25 89 ILE A CA 1
ATOM 706 C C . ILE A 1 89 ? -5.538 -2.589 27.350 1.00 73.25 89 ILE A C 1
ATOM 708 O O . ILE A 1 89 ? -5.888 -3.308 28.287 1.00 73.25 89 ILE A O 1
ATOM 712 N N . ARG A 1 90 ? -4.392 -1.888 27.401 1.00 69.81 90 ARG A N 1
ATOM 713 C CA . ARG A 1 90 ? -3.521 -1.886 28.592 1.00 69.81 90 ARG A C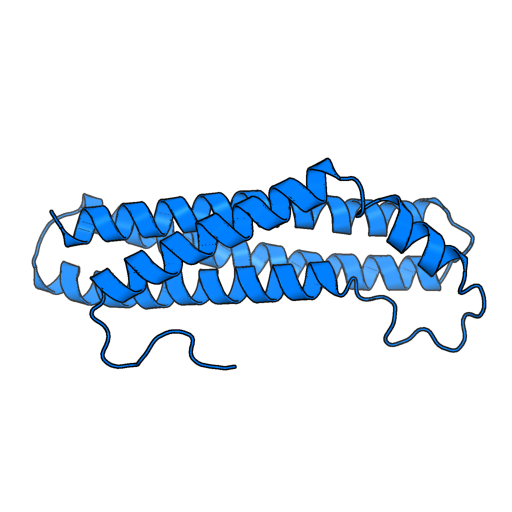A 1
ATOM 714 C C . ARG A 1 90 ? -4.237 -1.380 29.841 1.00 69.81 90 ARG A C 1
ATOM 716 O O . ARG A 1 90 ? -3.923 -1.859 30.928 1.00 69.81 90 ARG A O 1
ATOM 723 N N . SER A 1 91 ? -5.174 -0.441 29.704 1.00 67.50 91 SER A N 1
ATOM 724 C CA . SER A 1 91 ? -5.934 0.080 30.842 1.00 67.50 91 SER A CA 1
ATOM 725 C C . SER A 1 91 ? -7.080 -0.842 31.285 1.00 6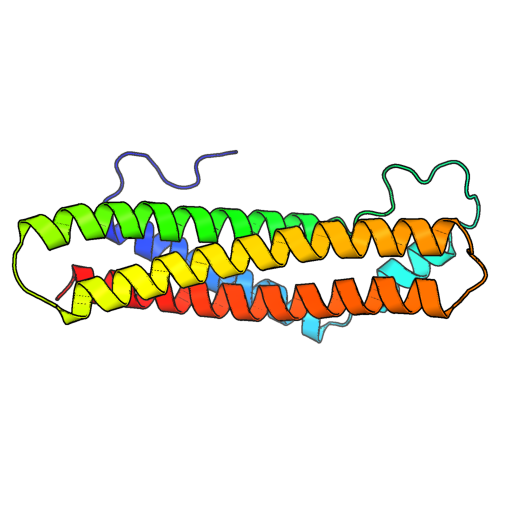7.50 91 SER A C 1
ATOM 727 O O . SER A 1 91 ? -7.540 -0.712 32.416 1.00 67.50 91 SER A O 1
ATOM 729 N N . LEU A 1 92 ? -7.481 -1.814 30.453 1.00 63.53 92 LEU A N 1
ATOM 730 C CA . LEU A 1 92 ? -8.590 -2.743 30.718 1.00 63.53 92 LEU A CA 1
ATOM 731 C C . LEU A 1 92 ? -8.179 -4.103 31.336 1.00 63.53 92 LEU A C 1
ATOM 733 O O . LEU A 1 92 ? -9.056 -4.844 31.763 1.00 63.53 92 LEU A O 1
ATOM 737 N N . LEU A 1 93 ? -6.874 -4.384 31.485 1.00 53.94 93 LEU A N 1
ATOM 738 C CA . LEU A 1 93 ? -6.255 -5.592 32.085 1.00 53.94 93 LEU A CA 1
ATOM 739 C C . LEU A 1 93 ? -6.459 -6.956 31.358 1.00 53.94 93 LEU A C 1
ATOM 741 O O . LEU A 1 93 ? -7.543 -7.354 30.957 1.00 53.94 93 LEU A O 1
ATOM 745 N N . SER A 1 94 ? -5.332 -7.686 31.276 1.00 54.97 94 SER A N 1
ATOM 746 C CA . SER A 1 94 ? -5.108 -9.150 31.168 1.00 54.97 94 SER A CA 1
ATOM 747 C C . SER A 1 94 ? -5.598 -9.994 29.978 1.00 54.97 94 SER A C 1
ATOM 749 O O . SER A 1 94 ? -5.509 -11.221 30.058 1.00 54.97 94 SER A O 1
ATOM 751 N N . ILE A 1 95 ? -5.985 -9.427 28.833 1.00 58.34 95 ILE A N 1
ATOM 752 C CA . ILE A 1 95 ? -6.212 -10.255 27.630 1.00 58.34 95 ILE A CA 1
ATOM 753 C C . ILE A 1 95 ? -4.900 -10.407 26.841 1.00 58.34 95 ILE A C 1
ATOM 755 O O . ILE A 1 95 ? -4.585 -9.618 25.951 1.00 58.34 95 ILE A O 1
ATOM 759 N N . THR A 1 96 ? -4.117 -11.441 27.162 1.00 61.84 96 THR A N 1
ATOM 760 C CA . THR A 1 96 ? -2.813 -11.739 26.529 1.00 61.84 96 THR A CA 1
ATOM 761 C C . THR A 1 96 ? -2.895 -11.899 25.009 1.00 61.84 96 THR A C 1
ATOM 763 O O . THR A 1 96 ? -1.991 -11.469 24.297 1.00 61.84 96 THR A O 1
ATOM 766 N N . ASN A 1 97 ? -4.001 -12.447 24.498 1.00 67.00 97 ASN A N 1
ATOM 767 C CA . ASN A 1 97 ? -4.188 -12.670 23.062 1.00 67.00 97 ASN A CA 1
ATOM 768 C C . ASN A 1 97 ? -4.372 -11.366 22.271 1.00 67.00 97 ASN A C 1
ATOM 770 O O . ASN A 1 97 ? -3.988 -11.310 21.107 1.00 67.00 97 ASN A O 1
ATOM 774 N N . LEU A 1 98 ? -4.923 -10.312 22.885 1.00 70.62 98 LEU A N 1
ATOM 775 C CA . LEU A 1 98 ? -5.107 -9.028 22.206 1.00 70.62 98 LEU A CA 1
ATOM 776 C C . LEU A 1 98 ? -3.767 -8.337 21.968 1.00 70.62 98 LEU A C 1
ATOM 778 O O . LEU A 1 98 ? -3.525 -7.878 20.861 1.00 70.62 98 LEU A O 1
ATOM 782 N N . SER A 1 99 ? -2.875 -8.330 22.964 1.00 72.75 99 SER A N 1
ATOM 783 C CA . SER A 1 99 ? -1.540 -7.726 22.832 1.00 72.75 99 SER A CA 1
ATOM 784 C C . SER A 1 99 ? -0.760 -8.322 21.660 1.00 72.75 99 SER A C 1
ATOM 786 O O . SER A 1 99 ? -0.203 -7.579 20.862 1.00 72.75 99 SER A O 1
ATOM 788 N N . GLN A 1 100 ? -0.781 -9.651 21.514 1.00 79.06 100 GLN A N 1
ATOM 789 C CA . GLN A 1 100 ? -0.097 -10.328 20.415 1.00 79.06 100 GLN A CA 1
ATOM 790 C C . GLN A 1 100 ? -0.682 -9.947 19.048 1.00 79.06 100 GLN A C 1
ATOM 792 O O . GLN A 1 100 ? 0.072 -9.699 18.112 1.00 79.06 100 GLN A O 1
ATOM 797 N N . ILE A 1 101 ? -2.013 -9.859 18.938 1.00 77.19 101 ILE A N 1
ATOM 798 C CA . ILE A 1 101 ? -2.663 -9.422 17.698 1.00 77.19 101 ILE A CA 1
ATOM 799 C C . ILE A 1 101 ? -2.227 -7.992 17.357 1.00 77.19 101 ILE A C 1
ATOM 801 O O . ILE A 1 101 ? -1.859 -7.738 16.217 1.00 77.19 101 ILE A O 1
ATOM 805 N N . MET A 1 102 ? -2.201 -7.071 18.324 1.00 77.69 102 MET A N 1
ATOM 806 C CA . MET A 1 102 ? -1.754 -5.690 18.088 1.00 77.69 102 MET A CA 1
ATOM 807 C C . MET A 1 102 ? -0.280 -5.612 17.651 1.00 77.69 102 MET A C 1
ATOM 809 O O . MET A 1 102 ? 0.048 -4.860 16.732 1.00 77.69 102 MET A O 1
ATOM 813 N N . ASP A 1 103 ? 0.599 -6.418 18.248 1.00 82.62 103 ASP A N 1
ATOM 814 C CA . ASP A 1 103 ? 2.010 -6.489 17.853 1.00 82.62 103 ASP A CA 1
ATOM 815 C C . ASP A 1 103 ? 2.172 -7.027 16.420 1.00 82.62 103 ASP A C 1
ATOM 817 O O . ASP A 1 103 ? 2.947 -6.482 15.628 1.00 82.62 103 ASP A O 1
ATOM 821 N N . ASP A 1 104 ? 1.398 -8.053 16.051 1.00 83.12 104 ASP A N 1
ATOM 822 C CA . ASP A 1 104 ? 1.382 -8.606 14.694 1.00 83.12 104 ASP A CA 1
ATOM 823 C C . ASP A 1 104 ? 0.858 -7.587 13.665 1.00 83.12 104 ASP A C 1
ATOM 825 O O . ASP A 1 104 ? 1.377 -7.517 12.545 1.00 83.12 104 ASP A O 1
ATOM 829 N N . LEU A 1 105 ? -0.127 -6.762 14.044 1.00 80.94 105 LEU A N 1
ATOM 830 C CA . LEU A 1 105 ? -0.660 -5.666 13.227 1.00 80.94 105 LEU A CA 1
ATOM 831 C C . LEU A 1 105 ? 0.400 -4.587 12.961 1.00 80.94 105 LEU A C 1
ATOM 833 O O . LEU A 1 105 ? 0.639 -4.236 11.802 1.00 80.94 105 LEU A O 1
ATOM 837 N N . SER A 1 106 ? 1.072 -4.114 14.015 1.00 83.94 106 SER A N 1
ATOM 838 C CA . SER A 1 106 ? 2.136 -3.102 13.925 1.00 83.94 106 SER A CA 1
ATOM 839 C C . SER A 1 106 ? 3.340 -3.603 13.125 1.00 83.94 106 SER A C 1
ATOM 841 O O . SER A 1 106 ? 3.850 -2.938 12.222 1.00 83.94 106 SER A O 1
ATOM 843 N N . ARG A 1 107 ? 3.774 -4.842 13.381 1.00 88.12 107 ARG A N 1
ATOM 844 C CA . ARG A 1 107 ? 4.863 -5.464 12.620 1.00 88.12 107 ARG A CA 1
ATOM 845 C C . ARG A 1 107 ? 4.484 -5.652 11.151 1.00 88.12 107 ARG A C 1
ATOM 847 O O . ARG A 1 107 ? 5.328 -5.482 10.271 1.00 88.12 107 ARG A O 1
ATOM 854 N N . GLY A 1 108 ? 3.229 -6.006 10.880 1.00 84.19 108 GLY A N 1
ATOM 855 C CA . GLY A 1 108 ? 2.692 -6.146 9.533 1.00 84.19 108 GLY A CA 1
ATOM 856 C C . GLY A 1 108 ? 2.750 -4.842 8.738 1.00 84.19 108 GLY A C 1
ATOM 857 O O . GLY A 1 108 ? 3.236 -4.857 7.605 1.00 84.19 108 GLY A O 1
ATOM 858 N N . SER A 1 109 ? 2.311 -3.721 9.321 1.00 85.25 109 SER A N 1
ATOM 859 C CA . SER A 1 109 ? 2.378 -2.404 8.669 1.00 85.25 109 SER A CA 1
ATOM 860 C C . SER A 1 109 ? 3.825 -1.948 8.457 1.00 85.25 109 SER A C 1
ATOM 862 O O . SER A 1 109 ? 4.161 -1.488 7.365 1.00 85.25 109 SER A O 1
ATOM 864 N N . GLN A 1 110 ? 4.712 -2.167 9.433 1.00 88.44 110 GLN A N 1
ATOM 865 C CA . GLN A 1 110 ? 6.128 -1.815 9.303 1.00 88.44 110 GLN A CA 1
ATOM 866 C C . GLN A 1 110 ? 6.821 -2.584 8.171 1.00 88.44 110 GLN A C 1
ATOM 868 O O . GLN A 1 110 ? 7.509 -1.985 7.346 1.00 88.44 110 GLN A O 1
ATOM 873 N N . LEU A 1 111 ? 6.583 -3.896 8.068 1.00 88.50 111 LEU A N 1
ATOM 874 C CA . LEU A 1 111 ? 7.112 -4.706 6.967 1.00 88.50 111 LEU A CA 1
ATOM 875 C C . LEU A 1 111 ? 6.625 -4.211 5.598 1.00 88.50 111 LEU A C 1
ATOM 877 O O . LEU A 1 111 ? 7.359 -4.320 4.616 1.00 88.50 111 LEU A O 1
ATOM 881 N N . CYS A 1 112 ? 5.406 -3.670 5.515 1.00 85.81 112 CYS A N 1
ATOM 882 C CA . CYS A 1 112 ? 4.905 -3.083 4.275 1.00 85.81 112 CYS A CA 1
ATOM 883 C C . CYS A 1 112 ? 5.715 -1.841 3.889 1.00 85.81 112 CYS A C 1
ATOM 885 O O . CYS A 1 112 ? 6.206 -1.770 2.763 1.00 85.81 112 CYS A O 1
ATOM 887 N N . LEU A 1 113 ? 5.937 -0.923 4.833 1.00 88.44 113 LEU A N 1
ATOM 888 C CA . LEU A 1 113 ? 6.746 0.281 4.617 1.00 88.44 113 LEU A CA 1
ATOM 889 C C . LEU A 1 113 ? 8.190 -0.056 4.215 1.00 88.44 113 LEU A C 1
ATOM 891 O O . LEU A 1 113 ? 8.759 0.579 3.326 1.00 88.44 113 LEU A O 1
ATOM 895 N N . ASP A 1 114 ? 8.783 -1.082 4.826 1.00 90.25 114 ASP A N 1
ATOM 896 C CA . ASP A 1 114 ? 10.147 -1.507 4.506 1.00 90.25 114 ASP A CA 1
ATOM 897 C C . ASP A 1 114 ? 10.250 -2.059 3.076 1.00 90.25 114 ASP A C 1
ATOM 899 O O . ASP A 1 114 ? 11.177 -1.721 2.340 1.00 90.25 114 ASP A O 1
ATOM 903 N N . VAL A 1 115 ? 9.262 -2.844 2.634 1.00 89.25 115 VAL A N 1
ATOM 904 C CA . VAL A 1 115 ? 9.189 -3.336 1.249 1.00 89.25 115 VAL A CA 1
ATOM 905 C C . VAL A 1 115 ? 9.084 -2.186 0.244 1.00 89.25 115 VAL A C 1
ATOM 907 O O . VAL A 1 115 ? 9.708 -2.257 -0.815 1.00 89.25 115 VAL A O 1
ATOM 910 N N . MET A 1 116 ? 8.335 -1.129 0.564 1.00 87.81 116 MET A N 1
ATOM 911 C CA . MET A 1 116 ? 8.222 0.051 -0.299 1.00 87.81 116 MET A CA 1
ATOM 912 C C . MET A 1 116 ? 9.562 0.787 -0.437 1.00 87.81 116 MET A C 1
ATOM 914 O O . MET A 1 116 ? 9.971 1.135 -1.545 1.00 87.81 116 MET A O 1
ATOM 918 N N . LYS A 1 117 ? 10.295 0.965 0.671 1.00 88.88 117 LYS A N 1
ATOM 919 C CA . LYS A 1 117 ? 11.637 1.578 0.664 1.00 88.88 117 LYS A CA 1
ATOM 920 C C . LYS A 1 117 ? 12.638 0.775 -0.165 1.00 88.88 117 LYS A C 1
ATOM 922 O O . LYS A 1 117 ? 13.413 1.358 -0.927 1.00 88.88 117 LYS A O 1
ATOM 927 N N . ILE A 1 118 ? 12.611 -0.552 -0.024 1.00 91.38 118 ILE A N 1
ATOM 928 C CA . ILE A 1 118 ? 13.444 -1.460 -0.821 1.00 91.38 118 ILE A CA 1
ATOM 929 C C . ILE A 1 118 ? 13.113 -1.289 -2.305 1.00 91.38 118 ILE A C 1
ATOM 931 O O . ILE A 1 118 ? 14.017 -1.038 -3.093 1.00 91.38 118 ILE A O 1
ATOM 935 N N . TYR A 1 119 ? 11.829 -1.302 -2.676 1.00 91.44 119 TYR A N 1
ATOM 936 C CA . TYR A 1 119 ? 11.412 -1.093 -4.063 1.00 91.44 119 TYR A CA 1
ATOM 937 C C . TYR A 1 119 ? 11.932 0.223 -4.653 1.00 91.44 119 TYR A C 1
ATOM 939 O O . TYR A 1 119 ? 12.504 0.209 -5.741 1.00 91.44 119 TYR A O 1
ATOM 947 N N . HIS A 1 120 ? 11.784 1.352 -3.951 1.00 87.19 120 HIS A N 1
ATOM 948 C CA . HIS A 1 120 ? 12.280 2.635 -4.461 1.00 87.19 120 HIS A CA 1
ATOM 949 C C . HIS A 1 120 ? 13.797 2.617 -4.683 1.00 87.19 120 HIS A C 1
ATOM 951 O O . HIS A 1 120 ? 14.280 3.150 -5.683 1.00 87.19 120 HIS A O 1
ATOM 957 N N . THR A 1 121 ? 14.536 1.975 -3.776 1.00 89.06 121 THR A N 1
ATOM 958 C CA . THR A 1 121 ? 15.995 1.835 -3.870 1.00 89.06 121 THR A CA 1
ATOM 959 C C . THR A 1 121 ? 16.386 0.967 -5.067 1.00 89.06 121 THR A C 1
ATOM 961 O O . THR A 1 121 ? 17.153 1.410 -5.925 1.00 89.06 121 THR A O 1
ATOM 964 N N . ASP A 1 122 ? 15.812 -0.232 -5.165 1.00 89.56 122 ASP A N 1
ATOM 965 C CA . ASP A 1 122 ? 16.107 -1.208 -6.217 1.00 89.56 122 ASP A CA 1
ATOM 966 C C . ASP A 1 122 ? 15.733 -0.660 -7.597 1.00 89.56 122 ASP A C 1
ATOM 968 O O . ASP A 1 122 ? 16.495 -0.772 -8.558 1.00 89.56 122 ASP A O 1
ATOM 972 N N . ARG A 1 123 ? 14.582 0.012 -7.695 1.00 86.50 123 ARG A N 1
ATOM 973 C CA . ARG A 1 123 ? 14.118 0.617 -8.941 1.00 86.50 123 ARG A CA 1
ATOM 974 C C . ARG A 1 123 ? 14.993 1.781 -9.378 1.00 86.50 123 ARG A C 1
ATOM 976 O O . ARG A 1 123 ? 15.287 1.896 -10.564 1.00 86.50 123 ARG A O 1
ATOM 983 N N . MET A 1 124 ? 15.432 2.635 -8.452 1.00 86.62 124 MET A N 1
ATOM 984 C CA . MET A 1 124 ? 16.355 3.726 -8.778 1.00 86.62 124 MET A CA 1
ATOM 985 C C . MET A 1 124 ? 17.659 3.178 -9.369 1.00 86.62 124 MET A C 1
ATOM 987 O O . MET A 1 124 ? 18.125 3.679 -10.393 1.00 86.62 124 MET A O 1
ATOM 991 N N . GLN A 1 125 ? 18.211 2.117 -8.777 1.00 87.44 125 GLN A N 1
ATOM 992 C CA . GLN A 1 125 ? 19.409 1.448 -9.290 1.00 87.44 125 GLN A CA 1
ATOM 993 C C . GLN A 1 125 ? 19.164 0.797 -10.661 1.00 87.44 125 GLN A C 1
ATOM 995 O O . GLN A 1 125 ? 19.983 0.943 -11.570 1.00 87.44 125 GLN A O 1
ATOM 1000 N N . ALA A 1 126 ? 18.019 0.133 -10.841 1.00 84.94 126 ALA A N 1
ATOM 1001 C CA . ALA A 1 126 ? 17.634 -0.488 -12.106 1.00 84.94 126 ALA A CA 1
ATOM 1002 C C . ALA A 1 126 ? 17.509 0.542 -13.242 1.00 84.94 126 ALA A C 1
ATOM 1004 O O . ALA A 1 126 ? 18.060 0.343 -14.325 1.00 84.94 126 ALA A O 1
ATOM 1005 N N . VAL A 1 127 ? 16.862 1.682 -12.979 1.00 81.25 127 VAL A N 1
ATOM 1006 C CA . VAL A 1 127 ? 16.730 2.786 -13.943 1.00 81.25 127 VAL A CA 1
ATOM 1007 C C . VAL A 1 127 ? 18.093 3.396 -14.276 1.00 81.25 127 VAL A C 1
ATOM 1009 O O . VAL A 1 127 ? 18.373 3.651 -15.445 1.00 81.25 127 VAL A O 1
ATOM 1012 N N . GLN A 1 128 ? 18.975 3.589 -13.290 1.00 83.56 128 GLN A N 1
ATOM 1013 C CA . GLN A 1 128 ? 20.340 4.071 -13.542 1.00 83.56 128 GLN A CA 1
ATOM 1014 C C . GLN A 1 128 ? 21.131 3.107 -14.437 1.00 83.56 128 GLN A C 1
ATOM 1016 O O . GLN A 1 128 ? 21.799 3.541 -15.378 1.00 83.56 128 GLN A O 1
ATOM 1021 N N . SER A 1 129 ? 21.025 1.798 -14.188 1.00 81.19 129 SER A N 1
ATOM 1022 C CA . SER A 1 129 ? 21.664 0.774 -15.019 1.00 81.19 129 SER A CA 1
ATOM 1023 C C . SER A 1 129 ? 21.123 0.788 -16.451 1.00 81.19 129 SER A C 1
ATOM 1025 O O . SER A 1 129 ? 21.906 0.820 -17.402 1.00 81.19 129 SER A O 1
ATOM 1027 N N . MET A 1 130 ? 19.803 0.868 -16.611 1.00 83.38 130 MET A N 1
ATOM 1028 C CA . MET A 1 130 ? 19.132 0.993 -17.906 1.00 83.38 130 MET A CA 1
ATOM 1029 C C . MET A 1 130 ? 19.593 2.239 -18.676 1.00 83.38 130 MET A C 1
ATOM 1031 O O . MET A 1 130 ? 19.947 2.144 -19.848 1.00 83.38 130 MET A O 1
ATOM 1035 N N . LEU A 1 131 ? 19.675 3.393 -18.009 1.00 78.06 131 LEU A N 1
ATOM 1036 C CA . LEU A 1 131 ? 20.162 4.644 -18.598 1.00 78.06 131 LEU A CA 1
ATOM 1037 C C . LEU A 1 131 ? 21.626 4.570 -19.038 1.00 78.06 131 LEU A C 1
ATOM 1039 O O . LEU A 1 131 ? 21.992 5.120 -20.074 1.00 78.06 131 LEU A O 1
ATOM 1043 N N . SER A 1 132 ? 22.463 3.869 -18.272 1.00 80.81 132 SER A N 1
ATOM 1044 C CA . SER A 1 132 ? 23.876 3.662 -18.608 1.00 80.81 132 SER A CA 1
ATOM 1045 C C . SER A 1 132 ? 24.091 2.705 -19.789 1.00 80.81 132 SER A C 1
ATOM 1047 O O . SER A 1 132 ? 25.182 2.646 -20.352 1.00 80.81 132 SER A O 1
ATOM 1049 N N . SER A 1 133 ? 23.077 1.917 -20.159 1.00 79.31 133 SER A N 1
ATOM 1050 C CA . SER A 1 133 ? 23.157 0.881 -21.194 1.00 79.31 133 SER A CA 1
ATOM 1051 C C . SER A 1 133 ? 21.802 0.701 -21.899 1.00 79.31 133 SER A C 1
ATOM 1053 O O . SER A 1 133 ? 21.191 -0.361 -21.799 1.00 79.31 133 SER A O 1
ATOM 1055 N N . PRO A 1 134 ? 21.322 1.703 -22.658 1.00 70.62 134 PRO A N 1
ATOM 1056 C CA . PRO A 1 134 ? 19.941 1.748 -23.154 1.00 70.62 134 PRO A CA 1
ATOM 1057 C C . PRO A 1 134 ? 19.597 0.652 -24.173 1.00 70.62 134 PRO A C 1
ATOM 1059 O O . PRO A 1 134 ? 18.425 0.341 -24.363 1.00 70.62 134 PRO A O 1
ATOM 1062 N N . TYR A 1 135 ? 20.600 0.039 -24.808 1.00 75.56 135 TYR A N 1
ATOM 1063 C CA . TYR A 1 135 ? 20.422 -1.055 -25.772 1.00 75.56 135 TYR A CA 1
ATOM 1064 C C . TYR A 1 135 ? 20.349 -2.446 -25.121 1.00 75.56 135 TYR A C 1
ATOM 1066 O O . TYR A 1 135 ? 20.177 -3.444 -25.816 1.00 75.56 135 TYR A O 1
ATOM 1074 N N . ARG A 1 136 ? 20.503 -2.531 -23.794 1.00 76.06 136 ARG A N 1
ATOM 1075 C CA . ARG A 1 136 ? 20.404 -3.782 -23.040 1.00 76.06 136 ARG A CA 1
ATOM 1076 C C . ARG A 1 136 ? 18.953 -4.064 -22.667 1.00 76.06 136 ARG A C 1
ATOM 1078 O O . ARG A 1 136 ? 18.438 -3.517 -21.696 1.00 76.06 136 ARG A O 1
ATOM 1085 N N . GLU A 1 137 ? 18.298 -4.929 -23.438 1.00 75.25 137 GLU A N 1
ATOM 1086 C CA . GLU A 1 137 ? 16.905 -5.342 -23.201 1.00 75.25 137 GLU A CA 1
ATOM 1087 C C . GLU A 1 137 ? 16.686 -5.935 -21.798 1.00 75.25 137 GLU A C 1
ATOM 1089 O O . GLU A 1 137 ? 15.614 -5.773 -21.218 1.00 75.25 137 GLU A O 1
ATOM 1094 N N . ASP A 1 138 ? 17.709 -6.559 -21.209 1.00 78.88 138 ASP A N 1
ATOM 1095 C CA . ASP A 1 138 ? 17.648 -7.128 -19.864 1.00 78.88 138 ASP A CA 1
ATOM 1096 C C . ASP A 1 138 ? 17.498 -6.064 -18.763 1.00 78.88 138 ASP A C 1
ATOM 1098 O O . ASP A 1 138 ? 16.789 -6.295 -17.784 1.00 78.88 138 ASP A O 1
ATOM 1102 N N . ALA A 1 139 ? 18.083 -4.874 -18.941 1.00 74.00 139 ALA A N 1
ATOM 1103 C CA . ALA A 1 139 ? 17.930 -3.771 -17.990 1.00 74.00 139 ALA A CA 1
ATOM 1104 C C . ALA A 1 139 ? 16.503 -3.192 -18.012 1.00 74.00 139 ALA A C 1
ATOM 1106 O O . ALA A 1 139 ? 15.938 -2.878 -16.966 1.00 74.00 139 ALA A O 1
ATOM 1107 N N . TRP A 1 140 ? 15.894 -3.121 -19.199 1.00 77.62 140 TRP A N 1
ATOM 1108 C CA . TRP A 1 140 ? 14.493 -2.733 -19.377 1.00 77.62 140 TRP A CA 1
ATOM 1109 C C . TRP A 1 140 ? 13.532 -3.744 -18.749 1.00 77.62 140 TRP A C 1
ATOM 1111 O O . TRP A 1 140 ? 12.613 -3.366 -18.021 1.00 77.62 140 TRP A O 1
ATOM 1121 N N . TYR A 1 141 ? 13.765 -5.033 -19.007 1.00 79.62 141 TYR A N 1
ATOM 1122 C CA . TYR A 1 141 ? 12.960 -6.114 -18.446 1.00 79.62 141 TYR A CA 1
ATOM 1123 C C . TYR A 1 141 ? 13.024 -6.135 -16.915 1.00 79.62 141 TYR A C 1
ATOM 1125 O O . TYR A 1 141 ? 12.009 -6.331 -16.254 1.00 79.62 141 TYR A O 1
ATOM 1133 N N . PHE A 1 142 ? 14.196 -5.863 -16.338 1.00 83.00 142 PHE A N 1
ATOM 1134 C CA . PHE A 1 142 ? 14.365 -5.828 -14.889 1.00 83.00 142 PHE A CA 1
ATOM 1135 C C . PHE A 1 142 ? 13.548 -4.714 -14.212 1.00 83.00 142 PHE A C 1
ATOM 1137 O O . PHE A 1 142 ? 12.903 -4.968 -13.197 1.00 83.00 142 PHE A O 1
ATOM 1144 N N . VAL A 1 143 ? 13.502 -3.505 -14.789 1.00 80.75 143 VAL A N 1
ATOM 1145 C CA . VAL A 1 143 ? 12.637 -2.417 -14.284 1.00 80.75 143 VAL A CA 1
ATOM 1146 C C . VAL A 1 143 ? 11.162 -2.827 -14.337 1.00 80.75 143 VAL A C 1
ATOM 1148 O O . VAL A 1 143 ? 10.429 -2.627 -13.370 1.00 80.75 143 VAL A O 1
ATOM 1151 N N . TYR A 1 144 ? 10.735 -3.449 -15.437 1.00 81.81 144 TYR A N 1
ATOM 1152 C CA . TYR A 1 144 ? 9.367 -3.949 -15.582 1.00 81.81 144 TYR A CA 1
ATOM 1153 C C . TYR A 1 144 ? 9.015 -5.027 -14.542 1.00 81.81 144 TYR A C 1
ATOM 1155 O O . TYR A 1 144 ? 7.941 -4.984 -13.941 1.00 81.81 144 TYR A O 1
ATOM 1163 N N . GLU A 1 145 ? 9.915 -5.979 -14.293 1.00 83.88 145 GLU A N 1
ATOM 1164 C CA . GLU A 1 145 ? 9.725 -7.022 -13.278 1.00 83.88 145 GLU A CA 1
ATOM 1165 C C . GLU A 1 145 ? 9.605 -6.443 -11.864 1.00 83.88 145 GLU A C 1
ATOM 1167 O O . GLU A 1 145 ? 8.760 -6.893 -11.084 1.00 83.88 145 GLU A O 1
ATOM 1172 N N . LEU A 1 146 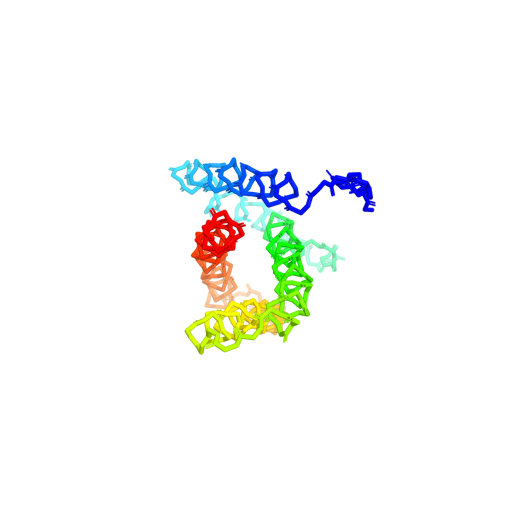? 10.395 -5.415 -11.532 1.00 86.25 146 LEU A N 1
ATOM 1173 C CA . LEU A 1 146 ? 10.280 -4.705 -10.255 1.00 86.25 146 LEU A CA 1
ATOM 1174 C C . LEU A 1 146 ? 8.908 -4.034 -10.106 1.00 86.25 146 LEU A C 1
ATOM 1176 O O . LEU A 1 146 ? 8.259 -4.213 -9.071 1.00 86.25 146 LEU A O 1
ATOM 1180 N N . ASP A 1 147 ? 8.446 -3.328 -11.142 1.00 83.38 147 ASP A N 1
ATOM 1181 C CA . ASP A 1 147 ? 7.136 -2.664 -11.187 1.00 83.38 147 ASP A CA 1
ATOM 1182 C C . ASP A 1 147 ? 5.981 -3.680 -11.044 1.00 83.38 147 ASP A C 1
ATOM 1184 O O . ASP A 1 147 ? 5.066 -3.504 -10.236 1.00 83.38 147 ASP A O 1
ATOM 1188 N N . SER A 1 148 ? 6.044 -4.803 -11.763 1.00 79.69 148 SER A N 1
ATOM 1189 C CA . SER A 1 148 ? 5.045 -5.880 -11.684 1.00 79.69 148 SER A CA 1
ATOM 1190 C C . SER A 1 148 ? 5.025 -6.562 -10.306 1.00 79.69 148 SER A C 1
ATOM 1192 O O . SER A 1 148 ? 3.967 -6.841 -9.719 1.00 79.69 148 SER A O 1
ATOM 1194 N N . THR A 1 149 ? 6.212 -6.785 -9.740 1.00 84.69 149 THR A N 1
ATOM 1195 C CA . THR A 1 149 ? 6.378 -7.395 -8.420 1.00 84.69 149 THR A CA 1
ATOM 1196 C C . THR A 1 149 ? 5.825 -6.495 -7.322 1.00 84.69 149 THR A C 1
ATOM 1198 O O . THR A 1 149 ? 5.077 -6.974 -6.463 1.00 84.69 149 THR A O 1
ATOM 1201 N N . ILE A 1 150 ? 6.163 -5.198 -7.319 1.00 87.00 150 ILE A N 1
ATOM 1202 C CA . ILE A 1 150 ? 5.664 -4.282 -6.286 1.00 87.00 150 ILE A CA 1
ATOM 1203 C C . ILE A 1 150 ? 4.154 -4.121 -6.377 1.00 87.00 150 ILE A C 1
ATOM 1205 O O . ILE A 1 150 ? 3.487 -4.076 -5.346 1.00 87.00 150 ILE A O 1
ATOM 1209 N N . PHE A 1 151 ? 3.598 -4.132 -7.585 1.00 81.38 151 PHE A N 1
ATOM 1210 C CA . PHE A 1 151 ? 2.162 -4.049 -7.794 1.00 81.38 151 PHE A CA 1
ATOM 1211 C C . PHE A 1 151 ? 1.441 -5.238 -7.143 1.00 81.38 151 PHE A C 1
ATOM 1213 O O . PHE A 1 151 ? 0.502 -5.076 -6.355 1.00 81.38 151 PHE A O 1
ATOM 1220 N N . SER A 1 152 ? 1.933 -6.453 -7.402 1.00 79.00 152 SER A N 1
ATOM 1221 C CA . SER A 1 152 ? 1.414 -7.680 -6.789 1.00 79.00 152 SER A CA 1
ATOM 1222 C C . SER A 1 152 ? 1.531 -7.649 -5.262 1.00 79.00 152 SER A C 1
ATOM 1224 O O . SER A 1 152 ? 0.601 -8.047 -4.553 1.00 79.00 152 SER A O 1
ATOM 1226 N N . LYS A 1 153 ? 2.645 -7.120 -4.739 1.00 84.56 153 LYS A N 1
ATOM 1227 C CA . LYS A 1 153 ? 2.845 -6.925 -3.298 1.00 84.56 153 LYS A CA 1
ATOM 1228 C C . LYS A 1 153 ? 1.855 -5.912 -2.718 1.00 84.56 153 LYS A C 1
ATOM 1230 O O . LYS A 1 153 ? 1.222 -6.236 -1.718 1.00 84.56 153 LYS A O 1
ATOM 1235 N N . CYS A 1 154 ? 1.642 -4.761 -3.356 1.00 82.12 154 CYS A N 1
ATOM 1236 C CA . CYS A 1 154 ? 0.683 -3.742 -2.916 1.00 82.12 154 CYS A CA 1
ATOM 1237 C C . CYS A 1 154 ? -0.736 -4.309 -2.814 1.00 82.12 154 CYS A C 1
ATOM 1239 O O . CYS A 1 154 ? -1.422 -4.093 -1.818 1.00 82.12 154 CYS A O 1
ATOM 1241 N N . ARG A 1 155 ? -1.161 -5.129 -3.782 1.00 79.75 155 ARG A N 1
ATOM 1242 C CA . ARG A 1 155 ? -2.457 -5.819 -3.711 1.00 79.75 155 ARG A CA 1
ATOM 1243 C C . ARG A 1 155 ? -2.568 -6.715 -2.473 1.00 79.75 155 ARG A C 1
ATOM 1245 O O . ARG A 1 155 ? -3.573 -6.668 -1.766 1.00 79.75 155 ARG A O 1
ATOM 1252 N N . ILE A 1 156 ? -1.548 -7.528 -2.199 1.00 81.62 156 ILE A N 1
ATOM 1253 C CA . ILE A 1 156 ? -1.522 -8.391 -1.006 1.00 81.62 156 ILE A CA 1
ATOM 1254 C C . ILE A 1 156 ? -1.535 -7.540 0.272 1.00 81.62 156 ILE A C 1
ATOM 1256 O O . ILE A 1 156 ? -2.243 -7.880 1.221 1.00 81.62 156 ILE A O 1
ATOM 1260 N N . MET A 1 157 ? -0.794 -6.429 0.296 1.00 84.25 157 MET A N 1
ATOM 1261 C CA . MET A 1 157 ? -0.756 -5.500 1.429 1.00 84.25 157 MET A CA 1
ATOM 1262 C C . MET A 1 157 ? -2.127 -4.892 1.707 1.00 84.25 157 MET A C 1
ATOM 1264 O O . MET A 1 157 ? -2.568 -4.918 2.848 1.00 84.25 157 MET A O 1
ATOM 1268 N N . LEU A 1 158 ? -2.850 -4.433 0.685 1.00 78.69 158 LEU A N 1
ATOM 1269 C CA . LEU A 1 158 ? -4.198 -3.879 0.850 1.00 78.69 158 LEU A CA 1
ATOM 1270 C C . LEU A 1 158 ? -5.191 -4.906 1.404 1.00 78.69 158 LEU A C 1
ATOM 1272 O O . LEU A 1 158 ? -5.991 -4.583 2.282 1.00 78.69 158 LEU A O 1
ATOM 1276 N N . ILE A 1 159 ? -5.106 -6.163 0.956 1.00 80.88 159 ILE A N 1
ATOM 1277 C CA . ILE A 1 159 ? -5.914 -7.257 1.516 1.00 80.88 159 ILE A CA 1
ATOM 1278 C C . ILE A 1 159 ? -5.569 -7.475 2.996 1.00 80.88 159 ILE A C 1
ATOM 1280 O O . ILE A 1 159 ? -6.473 -7.610 3.820 1.00 80.88 159 ILE A O 1
ATOM 1284 N N . ARG A 1 160 ? -4.278 -7.479 3.352 1.00 81.44 160 ARG A N 1
ATOM 1285 C CA . ARG A 1 160 ? -3.836 -7.613 4.751 1.00 81.44 160 ARG A CA 1
ATOM 1286 C C . ARG A 1 160 ? -4.314 -6.449 5.613 1.00 81.44 160 ARG A C 1
ATOM 1288 O O . ARG A 1 160 ? -4.904 -6.694 6.657 1.00 81.44 160 ARG A O 1
ATOM 1295 N N . LEU A 1 161 ? -4.147 -5.213 5.149 1.00 79.94 161 LEU A N 1
ATOM 1296 C CA . LEU A 1 161 ? -4.629 -4.010 5.829 1.00 79.94 161 LEU A CA 1
ATOM 1297 C C . LEU A 1 161 ? -6.143 -4.085 6.063 1.00 79.94 161 LEU A C 1
ATOM 1299 O O . LEU A 1 161 ? -6.611 -3.805 7.161 1.00 79.94 161 LEU A O 1
ATOM 1303 N N . ARG A 1 162 ? -6.925 -4.564 5.091 1.00 81.00 162 ARG A N 1
ATOM 1304 C CA . ARG A 1 162 ? -8.364 -4.787 5.289 1.00 81.00 162 ARG A CA 1
ATOM 1305 C C . ARG A 1 162 ? -8.648 -5.802 6.399 1.00 81.00 162 ARG A C 1
ATOM 1307 O O . ARG A 1 162 ? -9.506 -5.554 7.243 1.00 81.00 162 ARG A O 1
ATOM 1314 N N . MET A 1 163 ? -7.942 -6.933 6.411 1.00 80.75 163 MET A N 1
ATOM 1315 C CA . MET A 1 163 ? -8.077 -7.929 7.483 1.00 80.75 163 MET A CA 1
ATOM 1316 C C . MET A 1 163 ? -7.735 -7.328 8.850 1.00 80.75 163 MET A C 1
ATOM 1318 O O . MET A 1 163 ? -8.397 -7.632 9.836 1.00 80.75 163 MET A O 1
ATOM 1322 N N . TYR A 1 164 ? -6.752 -6.432 8.897 1.00 79.75 164 TYR A N 1
ATOM 1323 C CA . TYR A 1 164 ? -6.344 -5.724 10.105 1.00 79.75 164 TYR A CA 1
ATOM 1324 C C . TYR A 1 164 ? -7.443 -4.807 10.644 1.00 79.75 164 TYR A C 1
ATOM 1326 O O . TYR A 1 164 ? -7.785 -4.903 11.820 1.00 79.75 164 TYR A O 1
ATOM 1334 N N . PHE A 1 165 ? -8.075 -4.001 9.786 1.00 76.94 165 PHE A N 1
ATOM 1335 C CA . PHE A 1 165 ? -9.223 -3.181 10.186 1.00 76.94 165 PHE A CA 1
ATOM 1336 C C . PHE A 1 165 ? -10.409 -4.026 10.673 1.00 76.94 165 PHE A C 1
ATOM 1338 O O . PHE A 1 165 ? -11.057 -3.660 11.651 1.00 76.94 165 PHE A O 1
ATOM 1345 N N . LEU A 1 166 ? -10.678 -5.173 10.038 1.00 80.25 166 LEU A N 1
ATOM 1346 C CA . LEU A 1 166 ? -11.732 -6.094 10.480 1.00 80.25 166 LEU A CA 1
ATOM 1347 C C . LEU A 1 166 ? -11.437 -6.691 11.862 1.00 80.25 166 LEU A C 1
ATOM 1349 O O . LEU A 1 166 ? -12.334 -6.748 12.701 1.00 80.25 166 LEU A O 1
ATOM 1353 N N . LEU A 1 167 ? -10.188 -7.092 12.115 1.00 76.56 167 LEU A N 1
ATOM 1354 C CA . LEU A 1 167 ? -9.761 -7.586 13.424 1.00 76.56 167 LEU A CA 1
ATOM 1355 C C . LEU A 1 167 ? -9.878 -6.496 14.493 1.00 76.56 167 LEU A C 1
ATOM 1357 O O . LEU A 1 167 ? -10.469 -6.748 15.537 1.00 76.56 167 LEU A O 1
ATOM 1361 N N . MET A 1 168 ? -9.401 -5.275 14.226 1.00 75.88 168 MET A N 1
ATOM 1362 C CA . MET A 1 168 ? -9.548 -4.144 15.155 1.00 75.88 168 MET A CA 1
ATOM 1363 C C . MET A 1 168 ? -11.015 -3.849 15.476 1.00 75.88 168 MET A C 1
ATOM 1365 O O . MET A 1 168 ? -11.363 -3.625 16.633 1.00 75.88 168 MET A O 1
ATOM 1369 N N . HIS A 1 169 ? -11.884 -3.882 14.464 1.00 81.25 169 HIS A N 1
ATOM 1370 C CA . HIS A 1 169 ? -13.320 -3.727 14.664 1.00 81.25 169 HIS A CA 1
ATOM 1371 C C . HIS A 1 169 ? -13.872 -4.838 15.564 1.00 81.25 169 HIS A C 1
ATOM 1373 O O . HIS A 1 169 ? -14.562 -4.561 16.537 1.00 81.25 169 HIS A O 1
ATOM 1379 N N . GLN A 1 170 ? -13.551 -6.102 15.284 1.00 75.69 170 GLN A N 1
ATOM 1380 C CA . GLN A 1 170 ? -14.001 -7.224 16.109 1.00 75.69 170 GLN A CA 1
ATOM 1381 C C . GLN A 1 170 ? -13.516 -7.113 17.563 1.00 75.69 170 GLN A C 1
ATOM 1383 O O . GLN A 1 170 ? -14.254 -7.475 18.472 1.00 75.69 170 GLN A O 1
ATOM 1388 N N . ILE A 1 171 ? -12.304 -6.601 17.787 1.00 71.75 171 ILE A N 1
ATOM 1389 C CA . ILE A 1 171 ? -11.749 -6.362 19.125 1.00 71.75 171 ILE A CA 1
ATOM 1390 C C . ILE A 1 171 ? -12.529 -5.276 19.870 1.00 71.75 171 ILE A C 1
ATOM 1392 O O . ILE A 1 171 ? -12.776 -5.433 21.054 1.00 71.75 171 ILE A O 1
ATOM 1396 N N . LEU A 1 172 ? -12.910 -4.187 19.199 1.00 72.75 172 LEU A N 1
ATOM 1397 C CA . LEU A 1 172 ? -13.611 -3.061 19.829 1.00 72.75 172 LEU A CA 1
ATOM 1398 C C . LEU A 1 172 ? -15.051 -3.369 20.254 1.00 72.75 172 LEU A C 1
ATOM 1400 O O . LEU A 1 172 ? -15.558 -2.728 21.170 1.00 72.75 172 LEU A O 1
ATOM 1404 N N . PHE A 1 173 ? -15.726 -4.270 19.542 1.00 73.56 173 PHE A N 1
ATOM 1405 C CA . PHE A 1 173 ? -17.136 -4.597 19.776 1.00 73.56 173 PHE A CA 1
ATOM 1406 C C . PHE A 1 173 ? -17.349 -5.878 20.598 1.00 73.56 173 PHE A C 1
ATOM 1408 O O . PHE A 1 173 ? -18.495 -6.187 20.929 1.00 73.56 173 PHE A O 1
ATOM 1415 N N . ASN A 1 174 ? -16.272 -6.604 20.913 1.00 62.84 174 ASN A N 1
ATOM 1416 C CA . ASN A 1 174 ? -16.258 -7.658 21.932 1.00 62.84 174 ASN A CA 1
ATOM 1417 C C . ASN A 1 174 ? -15.892 -7.068 23.294 1.00 62.84 174 ASN A C 1
ATOM 1419 O O . ASN A 1 174 ? -16.468 -7.547 24.294 1.00 62.84 174 ASN A O 1
#

Organism: NCBI:txid392030

Sequence (174 aa):
MTTLVEPNTSMGERINYLSNHLIVLSLNIHVELNDGRFSLTNLNEIRKHSDLSLVSSSFSNLFIDELLSCVEYYCHQVTELTDSLHLVIRSLLSITNLSQIMDDLSRGSQLCLDVMKIYHTDRMQAVQSMLSSPYREDAWYFVYELDSTIFSKCRIMLIRLRMYFLLMHQILFN

pLDDT: mean 71.46, std 14.85, range [35.16, 91.44]